Protein AF-A0A7A6SFH3-F1 (afdb_monomer)

Foldseek 3Di:
DDDDQEAEECPDPVCCVVQPPGHYHHDPVVVVVVVVVVVVVVVVVVVLVPPDPPADPDPVRSCVVVPD

pLDDT: mean 82.66, std 13.58, range [53.0, 98.06]

Mean predicted aligned error: 10.33 Å

Organism: Escherichia coli (NCBI:txid562)

Radius of gyration: 18.67 Å; Cα contacts (8 Å, |Δi|>4): 39; chains: 1; bounding box: 42×27×41 Å

Structure (mmCIF, N/CA/C/O backbone):
data_AF-A0A7A6SFH3-F1
#
_entry.id   AF-A0A7A6SFH3-F1
#
loop_
_atom_site.group_PDB
_atom_site.id
_atom_site.type_symbol
_atom_site.label_atom_id
_atom_site.label_alt_id
_atom_site.label_comp_id
_atom_site.label_asym_id
_atom_site.label_entity_id
_atom_site.label_seq_id
_atom_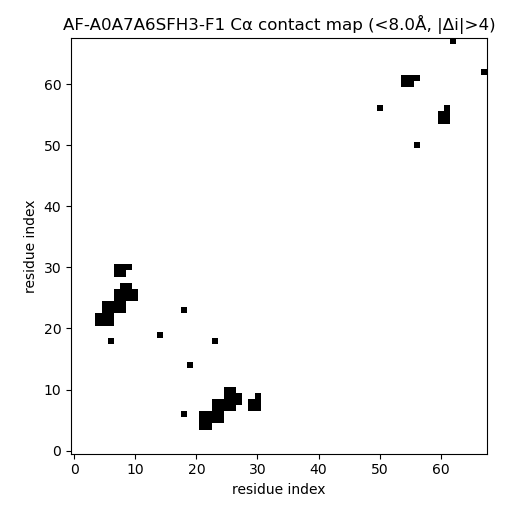site.pdbx_PDB_ins_code
_atom_site.Cartn_x
_atom_site.Cartn_y
_atom_site.Cartn_z
_atom_site.occupancy
_atom_site.B_iso_or_equiv
_atom_site.auth_seq_id
_atom_site.auth_comp_id
_atom_site.auth_asym_id
_atom_site.auth_atom_id
_atom_site.pdbx_PDB_model_num
ATOM 1 N N . PRO A 1 1 ? -10.927 -5.948 -10.825 1.00 72.31 1 PRO A N 1
ATOM 2 C CA . PRO A 1 1 ? -10.904 -5.157 -9.567 1.00 72.31 1 PRO A CA 1
ATOM 3 C C . PRO A 1 1 ? -10.335 -6.009 -8.431 1.00 72.31 1 PRO A C 1
ATOM 5 O O . PRO A 1 1 ? -10.663 -7.189 -8.373 1.00 72.31 1 PRO A O 1
ATOM 8 N N . PHE A 1 2 ? -9.469 -5.451 -7.584 1.00 79.88 2 PHE A N 1
ATOM 9 C CA . PHE A 1 2 ? -8.975 -6.162 -6.402 1.00 79.88 2 PHE A CA 1
ATOM 10 C C . PHE A 1 2 ? -9.939 -5.938 -5.238 1.00 79.88 2 PHE A C 1
ATOM 12 O O . PHE A 1 2 ? -10.331 -4.798 -4.986 1.00 79.88 2 PHE A O 1
ATOM 19 N N . ASP A 1 3 ? -10.311 -7.010 -4.544 1.00 85.88 3 ASP A N 1
ATOM 20 C CA . ASP A 1 3 ? -11.146 -6.930 -3.348 1.00 85.88 3 ASP A CA 1
ATOM 21 C C . ASP A 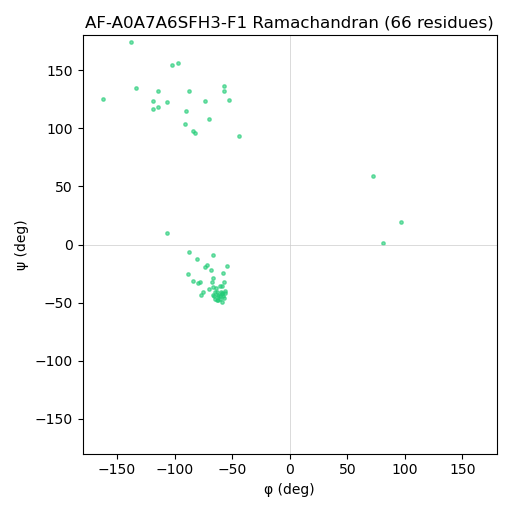1 3 ? -10.269 -6.592 -2.131 1.00 85.88 3 ASP A C 1
ATOM 23 O O . ASP A 1 3 ? -9.561 -7.440 -1.582 1.00 85.88 3 ASP A O 1
ATOM 27 N N . VAL A 1 4 ? -10.209 -5.304 -1.780 1.00 85.88 4 VAL A N 1
ATOM 28 C CA . VAL A 1 4 ? -9.358 -4.805 -0.690 1.00 85.88 4 VAL A CA 1
ATOM 29 C C . VAL A 1 4 ? -10.139 -4.819 0.617 1.00 85.88 4 VAL A C 1
ATOM 31 O O . VAL A 1 4 ? -10.938 -3.923 0.891 1.00 85.88 4 VAL A O 1
ATOM 34 N N . VAL A 1 5 ? -9.838 -5.811 1.453 1.00 87.19 5 VAL A N 1
ATOM 35 C CA . VAL A 1 5 ? -10.524 -6.042 2.733 1.00 87.19 5 VAL A CA 1
ATOM 36 C C . VAL A 1 5 ? -9.952 -5.191 3.875 1.00 87.19 5 VAL A C 1
ATOM 38 O O . VAL A 1 5 ? -10.688 -4.810 4.780 1.00 87.19 5 VAL A O 1
ATOM 41 N N . ILE A 1 6 ? -8.650 -4.868 3.850 1.00 91.19 6 ILE A N 1
ATOM 42 C CA . ILE A 1 6 ? -7.948 -4.196 4.961 1.00 91.19 6 ILE A CA 1
ATOM 43 C C . ILE A 1 6 ? -7.092 -3.040 4.452 1.00 91.19 6 ILE A C 1
ATOM 45 O O . ILE A 1 6 ? -6.309 -3.195 3.514 1.00 91.19 6 ILE A O 1
ATOM 49 N N . TRP A 1 7 ? -7.180 -1.906 5.143 1.00 91.75 7 TRP A N 1
ATOM 50 C CA . TRP A 1 7 ? -6.361 -0.722 4.912 1.00 91.75 7 TRP A CA 1
ATOM 51 C C . TRP A 1 7 ? -5.335 -0.582 6.028 1.00 91.75 7 TRP A C 1
ATOM 53 O O . TRP A 1 7 ? -5.697 -0.503 7.198 1.00 91.75 7 TRP A O 1
ATOM 63 N N . MET A 1 8 ? -4.052 -0.543 5.675 1.00 94.25 8 MET A N 1
ATOM 64 C CA . MET A 1 8 ? -2.955 -0.373 6.630 1.00 94.25 8 MET A CA 1
ATOM 65 C C . MET A 1 8 ? -2.259 0.961 6.375 1.00 94.25 8 MET A C 1
ATOM 67 O O . MET A 1 8 ? -1.735 1.164 5.281 1.00 94.25 8 MET A O 1
ATOM 71 N N . THR A 1 9 ? -2.259 1.872 7.353 1.00 93.56 9 THR A N 1
ATOM 72 C CA . THR A 1 9 ? -1.719 3.234 7.169 1.00 93.56 9 THR A CA 1
ATOM 73 C C . THR A 1 9 ? -0.891 3.712 8.366 1.00 93.56 9 THR A C 1
ATOM 75 O O . THR A 1 9 ? -0.839 3.063 9.411 1.00 93.56 9 THR A O 1
ATOM 78 N N . ASP A 1 10 ? -0.278 4.886 8.220 1.00 92.88 10 ASP A N 1
ATOM 79 C CA . ASP A 1 10 ? 0.477 5.605 9.258 1.00 92.88 10 ASP A CA 1
ATOM 80 C C . ASP A 1 10 ? -0.407 6.397 10.244 1.00 92.88 10 ASP A C 1
ATOM 82 O O . ASP A 1 10 ? 0.073 6.796 11.299 1.00 92.88 10 ASP A O 1
ATOM 86 N N . GLY A 1 11 ? -1.696 6.571 9.932 1.00 91.12 11 GLY A N 1
ATOM 87 C CA . GLY A 1 11 ? -2.673 7.210 10.819 1.00 91.12 11 GLY A CA 1
ATOM 88 C C . GLY A 1 11 ? -2.900 8.691 10.530 1.00 91.12 11 GLY A C 1
ATOM 89 O O . GLY A 1 11 ? -3.395 9.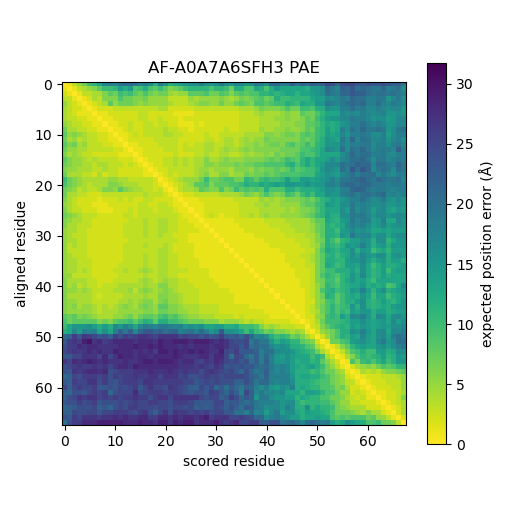408 11.393 1.00 91.12 11 GLY A O 1
ATOM 90 N N . TRP A 1 12 ? -2.551 9.168 9.332 1.00 92.88 12 TRP A N 1
ATOM 91 C CA . TRP A 1 12 ? -2.847 10.545 8.942 1.00 92.88 12 TRP A CA 1
ATOM 92 C C . TRP A 1 12 ? -4.364 10.858 9.019 1.00 92.88 12 TRP A C 1
ATOM 94 O O . TRP A 1 12 ? -5.156 10.091 8.461 1.00 92.88 12 TRP A O 1
ATOM 104 N N . PRO A 1 13 ? -4.799 11.982 9.634 1.00 90.88 13 PRO A N 1
ATOM 105 C CA . PRO A 1 13 ? -6.222 12.260 9.892 1.00 90.88 13 PRO A CA 1
ATOM 106 C C . PRO A 1 13 ? -7.124 12.273 8.652 1.00 90.88 13 PRO A C 1
ATOM 108 O O . PRO A 1 13 ? -8.317 11.995 8.733 1.00 90.88 13 PRO A O 1
ATOM 111 N N . LEU A 1 14 ? -6.564 12.532 7.466 1.00 91.69 14 LEU A N 1
ATOM 112 C CA . LEU A 1 14 ? -7.310 12.472 6.207 1.00 91.69 14 LEU A CA 1
ATOM 113 C C . LEU A 1 14 ? -7.954 11.092 5.970 1.00 91.69 14 LEU A C 1
ATOM 115 O O . LEU A 1 14 ? -9.029 11.005 5.363 1.00 91.69 14 LEU A O 1
ATOM 119 N N . TYR A 1 15 ? -7.315 10.019 6.444 1.00 90.81 15 TYR A N 1
ATOM 120 C CA . TYR A 1 15 ? -7.802 8.656 6.252 1.00 90.81 15 TYR A CA 1
ATOM 121 C C . TYR A 1 15 ? -9.107 8.384 6.991 1.00 90.81 15 TYR A C 1
ATOM 123 O O . TYR A 1 15 ? -9.908 7.606 6.482 1.00 90.81 15 TYR A O 1
ATOM 131 N N . GLU A 1 16 ? -9.380 9.059 8.108 1.00 86.06 16 GLU A N 1
ATOM 132 C CA . GLU A 1 16 ? -10.620 8.864 8.869 1.00 86.06 16 GLU A CA 1
ATOM 133 C C . GLU A 1 16 ? -11.858 9.178 8.022 1.00 86.06 16 GLU A C 1
ATOM 135 O O . GLU A 1 16 ? -12.834 8.430 8.024 1.00 86.06 16 GLU A O 1
ATOM 140 N N . SER A 1 17 ? -11.790 10.245 7.220 1.00 89.06 17 SER A N 1
ATOM 141 C CA . SER A 1 17 ? -12.882 10.62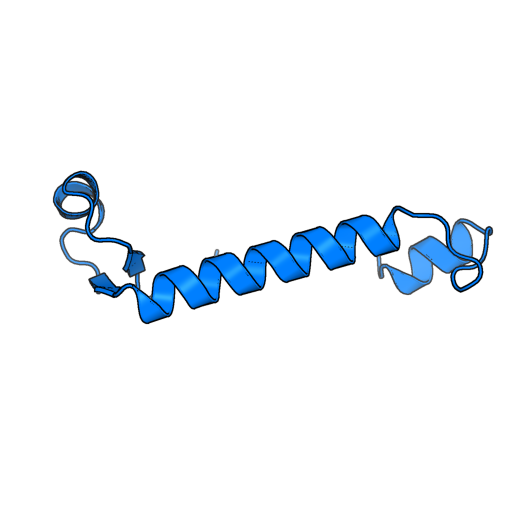9 6.320 1.00 89.06 17 SER A CA 1
ATOM 142 C C . SER A 1 17 ? -13.057 9.653 5.148 1.00 89.06 17 SER A C 1
ATOM 144 O O . SER A 1 17 ? -14.181 9.345 4.756 1.00 89.06 17 SER A O 1
ATOM 146 N N . ARG A 1 18 ? -11.949 9.138 4.594 1.00 87.75 18 ARG A N 1
ATOM 147 C CA . ARG A 1 18 ? -11.935 8.315 3.368 1.00 87.75 18 ARG A CA 1
ATOM 148 C C . ARG A 1 18 ? -12.107 6.818 3.616 1.00 87.75 18 ARG A C 1
ATOM 150 O O . ARG A 1 18 ? -12.533 6.094 2.715 1.00 87.75 18 ARG A O 1
ATOM 157 N N . LEU A 1 19 ? -11.734 6.345 4.800 1.00 89.25 19 LEU A N 1
ATOM 158 C CA . LEU A 1 19 ? -11.787 4.939 5.205 1.00 89.25 19 LEU A CA 1
ATOM 159 C C . LEU A 1 19 ? -12.915 4.664 6.202 1.00 89.25 19 LEU A C 1
ATOM 161 O O . LEU A 1 19 ? -12.999 3.561 6.737 1.00 89.25 19 LEU A O 1
ATOM 165 N 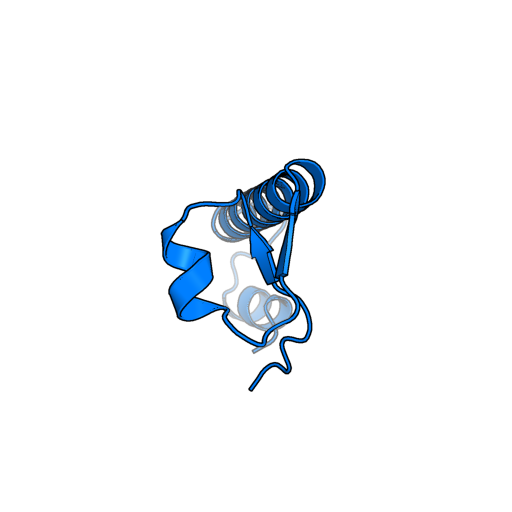N . LYS A 1 20 ? -13.812 5.631 6.425 1.00 84.25 20 LYS A N 1
ATOM 166 C CA . LYS A 1 20 ? -14.988 5.458 7.278 1.00 84.25 20 LYS A CA 1
ATOM 167 C C . LYS A 1 20 ? -15.794 4.228 6.842 1.00 84.25 20 LYS A C 1
ATOM 169 O O . LYS A 1 20 ? -16.178 4.111 5.681 1.00 84.25 20 LYS A O 1
ATOM 174 N N . GLY A 1 21 ? -16.029 3.306 7.776 1.00 84.06 21 GLY A N 1
ATOM 175 C CA . GLY A 1 21 ? -16.741 2.047 7.523 1.00 84.06 21 GLY A CA 1
ATOM 176 C C . GLY A 1 21 ? -15.900 0.931 6.888 1.00 84.06 21 GLY A C 1
ATOM 177 O O . GLY A 1 21 ? -16.434 -0.146 6.640 1.00 84.06 21 GLY A O 1
ATOM 178 N N . LYS A 1 22 ? -14.602 1.150 6.639 1.00 87.19 22 LYS A N 1
ATOM 179 C CA . LYS A 1 22 ? -13.661 0.118 6.176 1.00 87.19 22 LYS A CA 1
ATOM 180 C C . LYS A 1 22 ? -12.791 -0.371 7.332 1.00 87.19 22 LYS A C 1
ATOM 182 O O . LYS A 1 22 ? -12.539 0.366 8.283 1.00 87.19 22 LYS A O 1
ATOM 187 N N . LEU A 1 23 ? -12.284 -1.599 7.230 1.00 91.06 23 LEU A N 1
ATOM 188 C CA . LEU A 1 23 ? -11.332 -2.124 8.206 1.00 91.06 23 LEU A CA 1
ATOM 189 C C . LEU A 1 23 ? -9.989 -1.399 8.050 1.00 91.06 23 LEU A C 1
ATOM 191 O O . LEU A 1 23 ? -9.273 -1.590 7.064 1.00 91.06 23 LEU A O 1
ATOM 195 N N . HIS A 1 24 ? -9.673 -0.543 9.022 1.00 92.38 24 HIS A N 1
ATOM 196 C CA . HIS A 1 24 ? -8.501 0.326 9.022 1.00 92.38 24 HIS A CA 1
ATOM 197 C C . HIS A 1 24 ? -7.593 0.007 10.211 1.00 92.38 24 HIS A C 1
ATOM 199 O O . HIS A 1 24 ? -8.019 0.027 11.362 1.00 92.38 24 HIS A O 1
ATOM 205 N N . VAL A 1 25 ? -6.331 -0.308 9.921 1.00 93.38 25 VAL A N 1
ATOM 206 C CA . VAL A 1 25 ? -5.305 -0.655 10.904 1.00 93.38 25 VAL A CA 1
ATOM 207 C C . VAL A 1 25 ? -4.171 0.359 10.820 1.00 93.38 25 VAL A C 1
ATOM 209 O O . VAL A 1 25 ? -3.465 0.447 9.813 1.00 93.38 25 VAL A O 1
ATOM 212 N N . ILE A 1 26 ? -3.956 1.097 11.905 1.00 93.69 26 ILE A N 1
ATOM 213 C CA . ILE A 1 26 ? -2.827 2.019 12.034 1.00 93.69 26 ILE A CA 1
ATOM 214 C C . ILE A 1 26 ? -1.654 1.249 12.640 1.00 93.69 26 ILE A C 1
ATOM 216 O O . ILE A 1 26 ? -1.731 0.761 13.767 1.00 93.69 26 ILE A O 1
ATOM 220 N N . SER A 1 27 ? -0.566 1.084 11.886 1.00 94.56 27 SER A N 1
ATOM 221 C CA . SER A 1 27 ? 0.618 0.386 12.395 1.00 94.56 27 SER A CA 1
ATOM 222 C C . SER A 1 27 ? 1.870 0.676 11.583 1.00 94.56 27 SER A C 1
ATOM 224 O O . SER A 1 27 ? 1.957 0.353 10.396 1.00 94.56 27 SER A O 1
ATOM 226 N N . LYS A 1 28 ? 2.909 1.138 12.281 1.00 95.12 28 LYS A N 1
ATOM 227 C CA . LYS A 1 28 ? 4.242 1.356 11.709 1.00 95.12 28 LYS A CA 1
ATOM 228 C C . LYS A 1 28 ? 4.870 0.078 11.144 1.00 95.12 28 LYS A C 1
ATOM 230 O O . LYS A 1 28 ? 5.563 0.116 10.135 1.00 95.12 28 LYS A O 1
ATOM 235 N N . ARG A 1 29 ? 4.632 -1.078 11.777 1.00 96.00 29 ARG A N 1
ATOM 236 C CA . ARG A 1 29 ? 5.204 -2.359 11.324 1.00 96.00 29 ARG A CA 1
ATOM 237 C C . ARG A 1 29 ? 4.687 -2.737 9.937 1.00 96.00 29 ARG A C 1
ATOM 239 O O . ARG A 1 29 ? 5.450 -3.234 9.108 1.00 96.00 29 ARG A O 1
ATOM 246 N N . TYR A 1 30 ? 3.398 -2.519 9.687 1.00 95.00 30 TYR A N 1
ATOM 247 C CA . TYR A 1 30 ? 2.790 -2.850 8.405 1.00 95.00 30 TYR A CA 1
ATOM 248 C C . TYR A 1 30 ? 3.172 -1.857 7.310 1.00 95.00 30 TYR A C 1
ATOM 250 O O . TYR A 1 30 ? 3.509 -2.298 6.210 1.00 95.00 30 TYR A O 1
ATOM 258 N N . THR A 1 31 ? 3.219 -0.555 7.610 1.00 95.44 31 THR A N 1
ATOM 259 C CA . THR A 1 31 ? 3.672 0.450 6.636 1.00 95.44 31 THR A CA 1
ATOM 260 C C . THR A 1 31 ? 5.128 0.221 6.231 1.00 95.44 31 THR A C 1
ATOM 262 O O . THR A 1 31 ? 5.416 0.132 5.041 1.00 95.44 31 THR A O 1
ATOM 265 N N . GLN A 1 32 ? 6.022 -0.060 7.184 1.00 96.75 32 GLN A N 1
ATOM 266 C CA . GLN A 1 32 ? 7.417 -0.420 6.889 1.00 96.75 32 GLN A CA 1
ATOM 267 C C . GLN A 1 32 ? 7.546 -1.671 6.006 1.00 96.75 32 GLN A C 1
ATOM 269 O O . GLN A 1 32 ? 8.443 -1.761 5.163 1.00 96.75 32 GLN A O 1
ATOM 274 N N . ARG A 1 33 ? 6.662 -2.663 6.184 1.00 96.69 33 ARG A N 1
ATOM 275 C CA . ARG A 1 33 ? 6.645 -3.867 5.339 1.00 96.69 33 ARG A CA 1
ATOM 276 C C . ARG A 1 33 ? 6.253 -3.531 3.898 1.00 96.69 33 ARG A C 1
ATOM 278 O O . ARG A 1 33 ? 6.894 -4.037 2.978 1.00 96.69 33 ARG A O 1
ATOM 285 N N . ILE A 1 34 ? 5.242 -2.680 3.709 1.00 94.69 34 ILE A N 1
ATOM 286 C CA . ILE A 1 34 ? 4.797 -2.200 2.389 1.00 94.69 34 ILE A CA 1
ATOM 287 C C . ILE A 1 34 ? 5.912 -1.393 1.715 1.00 94.69 34 ILE A C 1
ATOM 289 O O . ILE A 1 34 ? 6.271 -1.668 0.570 1.00 94.69 34 ILE A O 1
ATOM 293 N N . GLU A 1 35 ? 6.524 -0.457 2.440 1.00 96.44 35 GLU A N 1
ATOM 294 C CA . GLU A 1 35 ? 7.652 0.344 1.952 1.00 96.44 35 GLU A CA 1
ATOM 295 C C . GLU A 1 35 ? 8.820 -0.538 1.496 1.00 96.44 35 GLU A C 1
ATOM 297 O O . GLU A 1 35 ? 9.350 -0.351 0.397 1.00 96.44 35 GLU A O 1
ATOM 302 N N . ARG A 1 36 ? 9.189 -1.547 2.299 1.00 98.06 36 ARG A N 1
ATOM 303 C CA . ARG A 1 36 ? 10.245 -2.509 1.952 1.00 98.06 36 ARG A CA 1
ATOM 304 C C . ARG A 1 36 ? 9.894 -3.317 0.706 1.00 98.06 36 ARG A C 1
ATOM 306 O O . ARG A 1 36 ? 10.754 -3.508 -0.151 1.00 98.06 36 ARG A O 1
ATOM 313 N N . HIS A 1 37 ? 8.653 -3.784 0.594 1.00 96.50 37 HIS A N 1
ATOM 314 C CA . HIS A 1 37 ? 8.197 -4.517 -0.584 1.00 96.50 37 HIS A CA 1
ATOM 315 C C . HIS A 1 37 ? 8.311 -3.658 -1.853 1.00 96.50 37 HIS A C 1
ATOM 317 O O . HIS A 1 37 ? 8.909 -4.088 -2.840 1.00 96.50 37 HIS A O 1
ATOM 323 N N . ASN A 1 38 ? 7.850 -2.407 -1.791 1.00 96.25 38 ASN A N 1
ATOM 324 C CA . ASN A 1 38 ? 7.934 -1.462 -2.905 1.00 96.25 38 ASN A CA 1
ATOM 325 C C . ASN A 1 38 ? 9.385 -1.113 -3.267 1.00 96.25 38 ASN A C 1
ATOM 327 O O . ASN A 1 38 ? 9.717 -0.965 -4.445 1.00 96.25 38 ASN A O 1
ATOM 331 N N . LEU A 1 39 ? 10.270 -0.987 -2.273 1.00 97.19 39 LEU A N 1
ATOM 332 C CA . LEU A 1 39 ? 11.701 -0.791 -2.503 1.00 97.19 39 LEU A CA 1
ATOM 333 C C . LEU A 1 39 ? 12.314 -1.983 -3.250 1.00 97.19 39 LEU A C 1
ATOM 335 O O . LEU A 1 39 ? 13.001 -1.777 -4.250 1.00 97.19 39 LEU A O 1
ATOM 339 N N . ASN A 1 40 ? 12.036 -3.210 -2.803 1.00 95.38 40 ASN A N 1
ATOM 340 C CA . ASN A 1 40 ? 12.529 -4.425 -3.453 1.00 95.38 40 ASN A CA 1
ATOM 341 C C . ASN A 1 40 ? 12.026 -4.531 -4.897 1.00 95.38 40 ASN A C 1
ATOM 343 O O . ASN A 1 40 ? 12.814 -4.806 -5.799 1.00 95.38 40 ASN A O 1
ATOM 347 N N . LEU A 1 41 ? 10.741 -4.248 -5.134 1.00 94.12 41 LEU A N 1
ATOM 348 C CA . LEU A 1 41 ? 10.160 -4.237 -6.476 1.00 94.12 41 LEU A CA 1
ATOM 349 C C . LEU A 1 41 ? 10.876 -3.237 -7.393 1.00 94.12 41 LEU A C 1
ATOM 351 O O . LEU A 1 41 ? 11.319 -3.613 -8.476 1.00 94.12 41 LEU A O 1
ATOM 355 N N . ARG A 1 42 ? 11.078 -1.990 -6.942 1.00 93.62 42 ARG A N 1
ATOM 356 C CA . ARG A 1 42 ? 11.826 -0.979 -7.712 1.00 93.62 42 ARG A CA 1
ATOM 357 C C . ARG A 1 42 ? 13.250 -1.430 -8.023 1.00 93.62 42 ARG A C 1
ATOM 359 O O . ARG A 1 42 ? 13.720 -1.236 -9.140 1.00 93.62 42 ARG A O 1
ATOM 366 N N . GLN A 1 43 ? 13.934 -2.051 -7.062 1.00 89.81 43 GLN A N 1
ATOM 367 C CA . GLN A 1 43 ? 15.277 -2.585 -7.284 1.00 89.81 43 GLN A CA 1
ATOM 368 C C . GLN A 1 43 ? 15.286 -3.725 -8.310 1.00 89.81 43 GLN A C 1
ATOM 370 O O . GLN A 1 43 ? 16.189 -3.766 -9.143 1.00 89.81 43 GLN A O 1
ATOM 375 N N . HIS A 1 44 ? 14.308 -4.635 -8.273 1.00 86.88 44 HIS A N 1
ATOM 376 C CA . HIS A 1 44 ? 14.184 -5.715 -9.256 1.00 86.88 44 HIS A CA 1
ATOM 377 C C . HIS A 1 44 ? 13.887 -5.181 -10.658 1.00 86.88 44 HIS A C 1
ATOM 379 O O . HIS A 1 44 ? 14.600 -5.535 -11.593 1.00 86.88 44 HIS A O 1
ATOM 385 N N . LEU A 1 45 ? 12.931 -4.262 -10.802 1.00 84.94 45 LEU A N 1
ATOM 386 C CA . LEU A 1 45 ? 12.635 -3.617 -12.086 1.00 84.94 45 LEU A CA 1
ATOM 387 C C . LEU A 1 45 ? 13.862 -2.878 -12.645 1.00 84.94 45 LEU A C 1
ATOM 389 O O . LEU A 1 45 ? 14.205 -3.023 -13.816 1.00 84.94 45 LEU A O 1
ATOM 393 N N . ALA A 1 46 ? 14.597 -2.160 -11.792 1.00 82.94 46 ALA A N 1
ATOM 394 C CA . ALA A 1 46 ? 15.838 -1.496 -12.188 1.00 82.94 46 ALA A CA 1
ATOM 395 C C . ALA A 1 46 ? 16.981 -2.474 -12.527 1.00 82.94 46 ALA A C 1
ATOM 397 O O . ALA A 1 46 ? 17.943 -2.081 -13.186 1.00 82.94 46 ALA A O 1
ATOM 398 N N . ARG A 1 47 ? 16.942 -3.724 -12.044 1.00 79.81 47 ARG A N 1
ATOM 399 C CA . ARG A 1 47 ? 17.870 -4.781 -12.479 1.00 79.81 47 ARG A CA 1
ATOM 400 C C . ARG A 1 47 ? 17.471 -5.327 -13.845 1.00 79.81 47 ARG A C 1
ATOM 402 O O . ARG A 1 47 ? 18.352 -5.445 -14.681 1.00 79.81 47 ARG A O 1
ATOM 409 N N . LEU A 1 48 ? 16.182 -5.575 -14.085 1.00 77.44 48 LEU A N 1
ATOM 410 C CA . LEU A 1 48 ? 15.684 -6.007 -15.397 1.00 77.44 48 LEU A CA 1
ATOM 411 C C . LEU A 1 48 ? 16.042 -4.994 -16.497 1.00 77.44 48 LEU A C 1
ATOM 413 O O . LEU A 1 48 ? 16.540 -5.376 -17.548 1.00 77.44 48 LEU A O 1
ATOM 417 N N . GLY A 1 49 ? 15.874 -3.694 -16.233 1.00 69.75 49 GLY A N 1
ATOM 418 C CA . GLY A 1 49 ? 16.207 -2.641 -17.202 1.00 69.75 49 GLY A CA 1
ATOM 419 C C . GLY A 1 49 ? 17.711 -2.413 -17.426 1.00 69.75 49 GLY A C 1
ATOM 420 O O . GLY A 1 49 ? 18.108 -1.816 -18.428 1.00 69.75 49 GLY A O 1
ATOM 421 N N . ARG A 1 50 ? 18.576 -2.885 -16.520 1.00 67.06 50 ARG A N 1
ATOM 422 C CA . ARG A 1 50 ? 20.029 -2.862 -16.718 1.00 67.06 50 ARG A CA 1
ATOM 423 C C . ARG A 1 50 ? 20.402 -4.097 -17.527 1.00 67.06 50 ARG A C 1
ATOM 425 O O . ARG A 1 50 ? 20.547 -5.159 -16.942 1.00 67.06 50 ARG A O 1
ATOM 432 N N . LYS A 1 51 ? 20.567 -3.947 -18.850 1.00 57.34 51 LYS A N 1
ATOM 433 C CA . LYS A 1 51 ? 21.062 -4.992 -19.771 1.00 57.34 51 LYS A CA 1
ATOM 434 C C . LYS A 1 51 ? 22.273 -5.718 -19.163 1.00 57.34 51 LYS A C 1
ATOM 436 O O . LYS A 1 51 ? 23.403 -5.249 -19.281 1.00 57.34 51 LYS A O 1
ATOM 441 N N . SER A 1 52 ? 22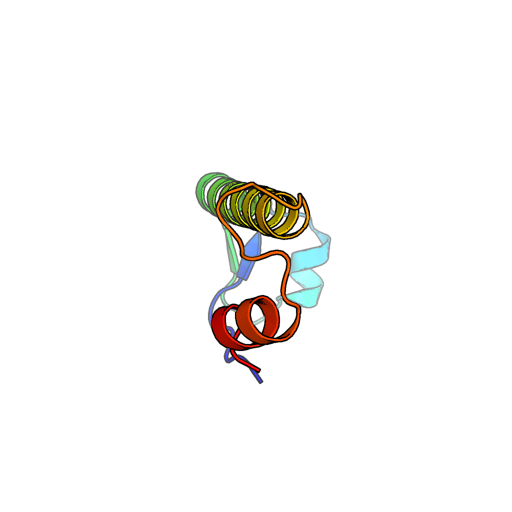.040 -6.831 -18.477 1.00 58.00 52 SER A N 1
ATOM 442 C CA . SER A 1 52 ? 23.072 -7.649 -17.851 1.00 58.00 52 SER A CA 1
ATOM 443 C C . SER A 1 52 ? 23.437 -8.809 -18.770 1.00 58.00 52 SER A C 1
ATOM 445 O O . SER A 1 52 ? 22.634 -9.243 -19.590 1.00 58.00 52 SER A O 1
ATOM 447 N N . LEU A 1 53 ? 24.649 -9.346 -18.598 1.00 54.34 53 LEU A N 1
ATOM 448 C CA . LEU A 1 53 ? 25.162 -10.520 -19.322 1.00 54.34 53 LEU A CA 1
ATOM 449 C C . LEU A 1 53 ? 24.244 -11.762 -19.209 1.00 54.34 53 LEU A C 1
ATOM 451 O O . LEU A 1 53 ? 24.372 -12.699 -19.987 1.00 54.34 53 LEU A O 1
ATOM 455 N N . SER A 1 54 ? 23.347 -11.767 -18.218 1.00 54.09 54 SER A N 1
ATOM 456 C CA . SER A 1 54 ? 22.403 -12.837 -17.885 1.00 54.09 54 SER A CA 1
ATOM 457 C C . SER A 1 54 ? 21.066 -12.783 -18.633 1.00 54.09 54 SER A C 1
ATOM 459 O O . SER A 1 54 ? 20.279 -13.714 -18.500 1.00 54.09 54 SER A O 1
ATOM 461 N N . PHE A 1 55 ? 20.802 -11.735 -19.418 1.00 53.00 55 PHE A N 1
ATOM 462 C CA . PHE A 1 55 ? 19.677 -11.689 -20.351 1.00 53.00 55 PHE A CA 1
ATOM 463 C C . PHE A 1 55 ? 20.223 -11.635 -21.777 1.00 53.00 55 PHE A C 1
ATOM 465 O O . PHE A 1 55 ? 21.140 -10.867 -22.077 1.00 53.00 55 PHE A O 1
ATOM 472 N N . SER A 1 56 ? 19.683 -12.476 -22.663 1.00 54.69 56 SER A N 1
ATOM 473 C CA . SER A 1 56 ? 20.067 -12.450 -24.073 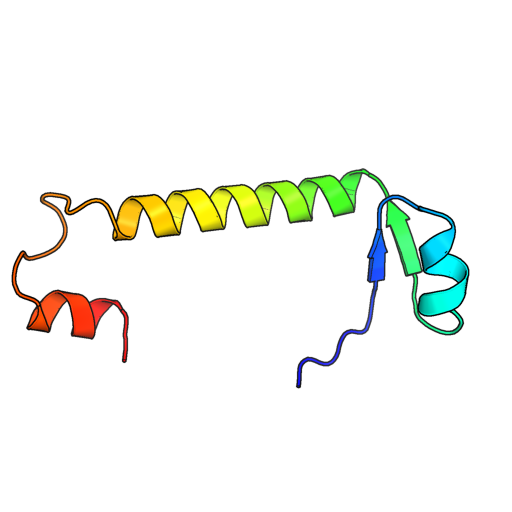1.00 54.69 56 SER A CA 1
ATOM 474 C C . SER A 1 56 ? 19.827 -11.055 -24.646 1.00 54.69 56 SER A C 1
ATOM 476 O O . SER A 1 56 ? 18.788 -10.447 -24.402 1.00 54.69 56 SER A O 1
ATOM 478 N N . LYS A 1 57 ? 20.778 -10.543 -25.437 1.00 62.03 57 LYS A N 1
ATOM 479 C CA . LYS A 1 57 ? 20.601 -9.280 -26.175 1.00 62.03 57 LYS A CA 1
ATOM 480 C C . LYS A 1 57 ? 19.525 -9.388 -27.266 1.00 62.03 57 LYS A C 1
ATOM 482 O O . LYS A 1 57 ? 19.187 -8.369 -27.862 1.00 62.03 57 LYS A O 1
ATOM 487 N N . SER A 1 58 ? 19.028 -10.597 -27.544 1.00 69.00 58 SER A N 1
ATOM 488 C CA . SER A 1 58 ? 17.901 -10.816 -28.444 1.00 69.00 58 SER A CA 1
ATOM 489 C C . SER A 1 58 ? 16.592 -10.389 -27.781 1.00 69.00 58 SER A C 1
ATOM 491 O O . SER A 1 58 ? 16.231 -10.899 -26.718 1.00 69.00 58 SER A O 1
ATOM 493 N N . VAL A 1 59 ? 15.880 -9.477 -28.445 1.00 69.75 59 VAL A N 1
ATOM 494 C CA . VAL A 1 59 ? 14.561 -8.965 -28.038 1.00 69.75 59 VAL A CA 1
ATOM 495 C C . VAL A 1 59 ? 13.556 -10.111 -27.873 1.00 69.75 59 VAL A C 1
ATOM 497 O O . VAL A 1 59 ? 12.860 -10.173 -26.869 1.00 69.75 59 VAL A O 1
ATOM 500 N N . GLU A 1 60 ? 13.595 -11.102 -28.766 1.00 72.25 60 GLU A N 1
ATOM 501 C CA . GLU A 1 60 ? 12.733 -12.294 -28.734 1.00 72.25 60 GLU A CA 1
ATOM 502 C C . GLU A 1 60 ? 12.819 -13.082 -27.417 1.00 72.25 60 GLU A C 1
ATOM 504 O O . GLU A 1 60 ? 11.814 -13.542 -26.878 1.00 72.25 60 GLU A O 1
ATOM 509 N N . LEU A 1 61 ? 14.030 -13.254 -26.879 1.00 70.25 61 LEU A N 1
ATOM 510 C CA . LEU A 1 61 ? 14.235 -13.992 -25.629 1.00 70.25 61 LEU A CA 1
ATOM 511 C C . LEU A 1 61 ? 13.861 -13.151 -24.410 1.00 70.25 61 LEU A C 1
ATOM 513 O O . LEU A 1 61 ? 13.397 -13.693 -23.409 1.00 70.25 61 LEU A O 1
ATOM 517 N N . HIS A 1 62 ? 14.052 -11.838 -24.495 1.00 69.75 62 HIS A N 1
ATOM 518 C CA . HIS A 1 62 ? 13.649 -10.909 -23.450 1.00 69.75 62 HIS A CA 1
ATOM 519 C C . HIS A 1 62 ? 12.119 -10.871 -23.305 1.00 69.75 62 HIS A C 1
ATOM 521 O O . HIS A 1 62 ? 11.610 -11.001 -22.190 1.00 69.75 62 HIS A O 1
ATOM 527 N N . ASP A 1 63 ? 11.390 -10.819 -24.420 1.00 69.69 63 ASP A N 1
ATOM 528 C CA . ASP A 1 63 ? 9.922 -10.802 -24.433 1.00 69.69 63 ASP A CA 1
ATOM 529 C C . ASP A 1 63 ? 9.331 -12.126 -23.923 1.00 69.69 63 ASP A C 1
ATOM 531 O O . ASP A 1 63 ? 8.370 -12.138 -23.150 1.00 69.69 63 ASP A O 1
ATOM 535 N N . LYS A 1 64 ? 9.977 -13.253 -24.247 1.00 71.75 64 LYS A N 1
ATOM 536 C CA . LYS A 1 64 ? 9.574 -14.583 -23.766 1.00 71.75 64 LYS A CA 1
ATOM 537 C C . LYS A 1 64 ? 9.772 -14.777 -22.258 1.00 71.75 64 LYS A C 1
ATOM 539 O O . LYS A 1 64 ? 9.003 -15.506 -21.639 1.00 71.75 64 LYS A O 1
ATOM 544 N N . VAL A 1 65 ? 10.788 -14.145 -21.658 1.00 65.00 65 VAL A N 1
ATOM 545 C CA . VAL A 1 65 ? 11.034 -1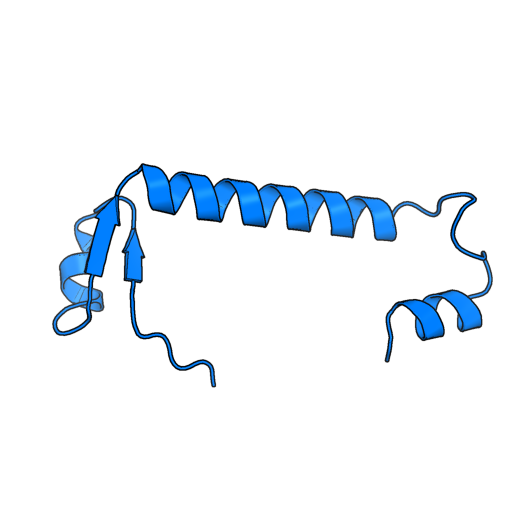4.204 -20.201 1.00 65.00 65 VAL A CA 1
ATOM 546 C C . VAL A 1 65 ? 10.123 -13.248 -19.431 1.00 65.00 65 VAL A C 1
ATOM 548 O O . VAL A 1 65 ? 9.722 -13.560 -18.311 1.00 65.00 65 VAL A O 1
ATOM 551 N N . ILE A 1 66 ? 9.782 -12.100 -20.019 1.00 71.56 66 ILE A N 1
ATOM 552 C CA . ILE A 1 66 ? 8.841 -11.146 -19.416 1.00 71.56 66 ILE A CA 1
ATOM 553 C C . ILE A 1 66 ? 7.392 -11.656 -19.492 1.00 71.56 66 ILE A C 1
ATOM 555 O O . ILE A 1 66 ? 6.576 -11.256 -18.665 1.00 71.56 66 ILE A O 1
ATOM 559 N N . GLY A 1 67 ? 7.105 -12.615 -20.379 1.00 64.62 67 GLY A N 1
ATOM 560 C CA . GLY A 1 67 ? 5.832 -13.332 -20.413 1.00 64.62 67 GLY A CA 1
ATOM 561 C C . GLY A 1 67 ? 4.708 -12.451 -20.937 1.00 64.62 67 GLY A C 1
ATOM 562 O O . GLY A 1 67 ? 3.739 -12.210 -20.216 1.00 64.62 67 GLY A O 1
ATOM 563 N N . HIS A 1 68 ? 4.874 -11.946 -22.164 1.00 53.25 68 HIS A N 1
ATOM 564 C CA . HIS A 1 68 ? 3.777 -11.295 -22.871 1.00 53.25 68 HIS A CA 1
ATOM 565 C C . HIS A 1 68 ? 2.830 -12.301 -23.527 1.00 53.25 68 HIS A C 1
ATOM 567 O O . HIS A 1 68 ? 3.324 -13.332 -24.041 1.00 53.25 68 HIS A O 1
#

Secondary structure (DSSP, 8-state):
-----EEEE---THHHHHSTTSEEEE-HHHHHHHHHHHHHHHHHHHHHTS--TTS-S-HHHHHHHHT-

Sequence (68 aa):
PFDVVIWMTDGWPLYESRLKGKLHVISKRYTQRIERHNLNLRQHLARLGRKSLSFSKSVELHDKVIGH

InterPro domains:
  IPR005063 Transposase, IS1 [PF03400] (1-68)
  IPR051354 Transposase 27 family, IS1 element [PTHR33293] (4-67)

Solvent-accessible surface area (backbone atoms only — not comparable to full-atom values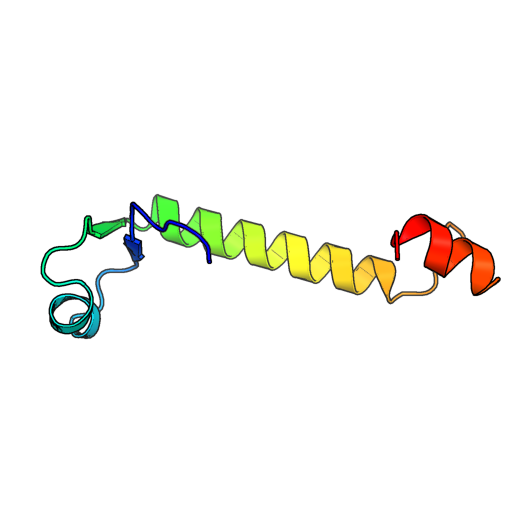): 4339 Å² total; per-residue (Å²): 135,83,88,79,74,72,45,72,35,88,64,61,73,72,47,59,75,76,44,63,96,50,53,71,44,70,36,68,72,59,40,54,51,52,52,50,51,54,51,51,51,51,53,50,54,57,48,68,73,45,88,44,98,89,51,67,91,48,66,72,58,47,47,64,72,71,62,119